Protein AF-A0A0H2V6T9-F1 (afdb_monomer_lite)

pLDDT: mean 73.64, std 14.73, range [34.84, 91.88]

Organism: Escherichia coli O6:H1 (strain CFT073 / ATCC 700928 / UPEC) (NCBI:txid199310)

Radius of gyration: 20.95 Å; chains: 1; bounding box: 49×30×51 Å

Sequence (126 aa):
MPSSFILDLASSYHFIFMSLLLRSVLEPSMHNVYFYLYSQSTYCIFFIRVYYGGHMSNLRKYRESLNISQTTLAKAVGCTQGAIGHWESGRRFPDLKTCRALVACLNKLGAKVSLDDVFPPEHKAA

InterPro domains:
  IPR001387 Cro/C1-type, helix-turn-helix domain [PF01381] (59-107)
  IPR001387 Cro/C1-type, helix-turn-helix domain [PS50943] (59-118)
  IPR001387 Cro/C1-type, helix-turn-helix domain [SM00530] (58-113)
  IPR001387 Cro/C1-type, helix-turn-helix domain [cd00093] (56-118)
  IPR010982 Lambda repressor-like, DNA-binding domain superfamily [G3DSA:1.10.260.40] (56-121)
  IPR010982 Lambda repressor-like, DNA-binding domain superfamily [SSF47413] (58-107)

Secondary structure (DSSP, 8-state):
--HHHHHHHHHHHHHHHHHHHHHHHH-GGGHHHHHHHHHHHHHHHHHHHHHHSS---THHHHHHHTT--HHHHHHHHTS-HHHHHHHHTTSS---HHHHHHHHHHHHHTT----HHHHSPPP----

Foldseek 3Di:
DCVVVLVVVVVVVVVVVVVVVVVCVVDVVCVVVSVVVVVVVVVVNVVCCQQVVADAFCLVVLCVVLVHQLCRLCVQLVHDSVVSVCCNRRVDPDDPVSLVSSCVSSVVSPDDDDSCRRRPDDPPPD

Structure (mmCIF, N/CA/C/O backbone):
data_AF-A0A0H2V6T9-F1
#
_entry.id   AF-A0A0H2V6T9-F1
#
loop_
_atom_site.group_PDB
_atom_site.id
_atom_site.type_symbol
_atom_site.label_atom_id
_atom_site.label_alt_id
_atom_site.label_comp_id
_atom_site.label_asym_id
_atom_site.label_entity_id
_atom_site.label_seq_id
_atom_site.pdbx_PDB_ins_code
_atom_site.Cartn_x
_atom_site.Cartn_y
_atom_site.Cartn_z
_atom_site.occupancy
_atom_site.B_iso_or_equiv
_atom_site.auth_seq_id
_atom_site.auth_comp_id
_atom_site.auth_asym_id
_atom_site.auth_atom_id
_atom_site.pdbx_PDB_model_num
ATOM 1 N N . MET A 1 1 ? -3.932 -11.296 -19.559 1.00 43.09 1 MET A N 1
ATOM 2 C CA . MET A 1 1 ? -2.919 -11.666 -20.569 1.00 43.09 1 MET A CA 1
ATOM 3 C C . MET A 1 1 ? -1.990 -10.485 -20.873 1.00 43.09 1 MET A C 1
ATOM 5 O O . MET A 1 1 ? -2.294 -9.719 -21.774 1.00 43.09 1 MET A O 1
ATOM 9 N N . PRO A 1 2 ? -0.896 -10.295 -20.112 1.00 51.62 2 PRO A N 1
ATOM 10 C CA . PRO A 1 2 ? 0.145 -9.306 -20.421 1.00 51.62 2 PRO A CA 1
ATOM 11 C C . PRO A 1 2 ? 1.501 -9.929 -20.823 1.00 51.62 2 PRO A C 1
ATOM 13 O O . PRO A 1 2 ? 2.443 -9.206 -21.133 1.00 51.62 2 PRO A O 1
ATOM 16 N N . SER A 1 3 ? 1.631 -11.260 -20.809 1.00 51.88 3 SER A N 1
ATOM 17 C CA . SER A 1 3 ? 2.910 -11.957 -21.006 1.00 51.88 3 SER A CA 1
ATOM 18 C C . SER A 1 3 ? 3.444 -11.868 -22.439 1.00 51.88 3 SER A C 1
ATOM 20 O O . SER A 1 3 ? 4.641 -11.661 -22.612 1.00 51.88 3 SER A O 1
ATOM 22 N N . SER A 1 4 ? 2.582 -11.965 -23.456 1.00 49.28 4 SER A N 1
ATOM 23 C CA . SER A 1 4 ? 2.986 -11.864 -24.868 1.00 49.28 4 SER A CA 1
ATOM 24 C C . SER A 1 4 ? 3.497 -10.468 -25.223 1.00 49.28 4 SER A C 1
ATOM 26 O O . SER A 1 4 ? 4.574 -10.341 -25.789 1.00 49.28 4 SER A O 1
ATOM 28 N N . PHE A 1 5 ? 2.805 -9.416 -24.779 1.00 58.66 5 PHE A N 1
ATOM 29 C CA . PHE A 1 5 ? 3.195 -8.028 -25.049 1.00 58.66 5 PHE A CA 1
ATOM 30 C C . PHE A 1 5 ? 4.569 -7.671 -24.461 1.00 58.66 5 PHE A C 1
ATOM 32 O O . PHE A 1 5 ? 5.364 -6.978 -25.090 1.00 58.66 5 PHE A O 1
ATOM 39 N N . ILE A 1 6 ? 4.883 -8.173 -23.263 1.00 54.94 6 ILE A N 1
ATOM 40 C CA . ILE A 1 6 ? 6.188 -7.948 -22.624 1.00 54.94 6 ILE A CA 1
ATOM 41 C C . ILE A 1 6 ? 7.303 -8.720 -23.347 1.00 54.94 6 ILE A C 1
ATOM 43 O O . ILE A 1 6 ? 8.416 -8.205 -23.467 1.00 54.94 6 ILE A O 1
ATOM 47 N N . LEU A 1 7 ? 7.024 -9.932 -23.837 1.00 53.22 7 LEU A N 1
ATOM 48 C CA . LEU A 1 7 ? 7.982 -10.733 -24.608 1.00 53.22 7 LEU A CA 1
ATOM 49 C C . LEU A 1 7 ? 8.239 -10.141 -26.001 1.00 53.22 7 LEU A C 1
ATOM 51 O O . LEU A 1 7 ? 9.394 -10.086 -26.427 1.00 53.22 7 LEU A O 1
ATOM 55 N N . ASP A 1 8 ? 7.208 -9.622 -26.666 1.00 55.53 8 ASP A N 1
ATOM 56 C CA . ASP A 1 8 ? 7.332 -8.923 -27.951 1.00 55.53 8 ASP A CA 1
ATOM 57 C C . ASP A 1 8 ? 8.109 -7.613 -27.802 1.00 55.53 8 ASP A C 1
ATOM 59 O O . ASP A 1 8 ? 8.995 -7.306 -28.607 1.00 55.53 8 ASP A O 1
ATOM 63 N N . LEU A 1 9 ? 7.854 -6.869 -26.723 1.00 58.75 9 LEU A N 1
ATOM 64 C CA . LEU A 1 9 ? 8.599 -5.656 -26.408 1.00 58.75 9 LEU A CA 1
ATOM 65 C C . LEU A 1 9 ? 10.074 -5.985 -26.130 1.00 58.75 9 LEU A C 1
ATOM 67 O O . LEU A 1 9 ? 10.959 -5.354 -26.702 1.00 58.75 9 LEU A O 1
ATOM 71 N N . ALA A 1 10 ? 10.360 -7.014 -25.325 1.00 57.50 10 ALA A N 1
ATOM 72 C CA . ALA A 1 10 ? 11.725 -7.463 -25.042 1.00 57.50 10 ALA A CA 1
ATOM 73 C C . ALA A 1 10 ? 12.473 -7.935 -26.303 1.00 57.50 10 ALA A C 1
ATOM 75 O O . ALA A 1 10 ? 13.655 -7.627 -26.467 1.00 57.50 10 ALA A O 1
ATOM 76 N N . SER A 1 11 ? 11.782 -8.630 -27.209 1.00 62.31 11 SER A N 1
ATOM 77 C CA . SER A 1 11 ? 12.343 -9.096 -28.485 1.00 62.31 11 SER A CA 1
ATOM 78 C C . SER A 1 11 ? 12.646 -7.928 -29.426 1.00 62.31 11 SER A C 1
ATOM 80 O O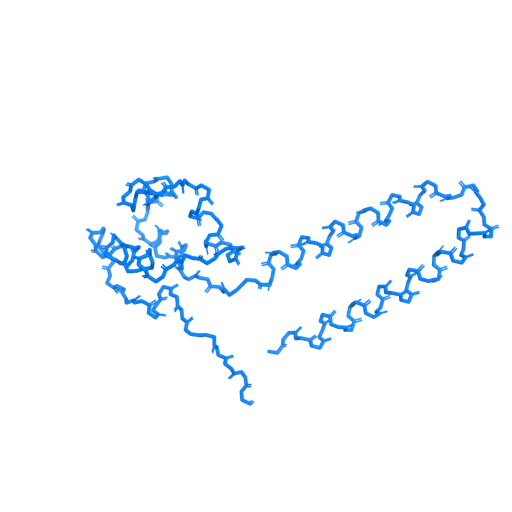 . SER A 1 11 ? 13.722 -7.869 -30.021 1.00 62.31 11 SER A O 1
ATOM 82 N N . SER A 1 12 ? 11.750 -6.940 -29.475 1.00 67.62 12 SER A N 1
ATOM 83 C CA . SER A 1 12 ? 11.948 -5.693 -30.223 1.00 67.62 12 SER A CA 1
ATOM 84 C C . SER A 1 12 ? 13.136 -4.895 -29.677 1.00 67.62 12 SER A C 1
ATOM 86 O O . SER A 1 12 ? 13.976 -4.429 -30.446 1.00 67.62 12 SER A O 1
ATOM 88 N N . TYR A 1 13 ? 13.277 -4.805 -28.350 1.00 67.25 13 TYR A N 1
ATOM 89 C CA . TYR A 1 13 ? 14.433 -4.170 -27.709 1.00 67.25 13 TYR A CA 1
ATOM 90 C C . TYR A 1 13 ? 15.747 -4.896 -28.010 1.00 67.25 13 TYR A C 1
ATOM 92 O O . TYR A 1 13 ? 16.751 -4.230 -28.251 1.00 67.25 13 TYR A O 1
ATOM 100 N N . HIS A 1 14 ? 15.760 -6.232 -28.032 1.00 67.75 14 HIS A N 1
ATOM 101 C CA . HIS A 1 14 ? 16.957 -7.004 -28.376 1.00 67.75 14 HIS A CA 1
ATOM 102 C C . HIS A 1 14 ? 17.394 -6.770 -29.831 1.00 67.75 14 HIS A C 1
ATOM 104 O O . HIS A 1 14 ? 18.581 -6.589 -30.101 1.00 67.75 14 HIS A O 1
ATOM 110 N N . PHE A 1 15 ? 16.437 -6.700 -30.761 1.00 67.69 15 PHE A N 1
ATOM 111 C CA . PHE A 1 15 ? 16.715 -6.430 -32.173 1.00 67.69 15 PHE A CA 1
ATOM 112 C C . PHE A 1 15 ? 17.239 -5.002 -32.391 1.00 67.69 15 PHE A C 1
ATOM 114 O O . PHE A 1 15 ? 18.237 -4.793 -33.083 1.00 67.69 15 PHE A O 1
ATOM 121 N N . ILE A 1 16 ? 16.621 -4.020 -31.725 1.00 66.75 16 ILE A N 1
ATOM 122 C CA . ILE A 1 16 ? 17.090 -2.629 -31.720 1.00 66.75 16 ILE A CA 1
ATOM 123 C C . ILE A 1 16 ? 18.498 -2.554 -31.107 1.00 66.75 16 ILE A C 1
ATOM 125 O O . ILE A 1 16 ? 19.385 -1.954 -31.707 1.00 66.75 16 ILE A O 1
ATOM 129 N N . PHE A 1 17 ? 18.755 -3.229 -29.985 1.00 68.31 17 PHE A N 1
ATOM 130 C CA . PHE A 1 17 ? 20.071 -3.293 -29.341 1.00 68.31 17 PHE A CA 1
ATOM 131 C C . PHE A 1 17 ? 21.160 -3.855 -30.266 1.00 68.31 17 PHE A C 1
ATOM 133 O O . PHE A 1 17 ? 22.197 -3.215 -30.424 1.00 68.31 17 PHE A O 1
ATOM 140 N N . MET A 1 18 ? 20.913 -4.987 -30.933 1.00 65.81 18 MET A N 1
ATOM 141 C CA . MET A 1 18 ? 21.860 -5.569 -31.895 1.00 65.81 18 MET A CA 1
ATOM 142 C C . MET A 1 18 ? 22.149 -4.622 -33.068 1.00 65.81 18 MET A C 1
ATOM 144 O O . MET A 1 18 ? 23.301 -4.481 -33.476 1.00 65.81 18 MET A O 1
ATOM 148 N N . SER A 1 19 ? 21.134 -3.908 -33.566 1.00 65.81 19 SER A N 1
ATOM 149 C CA . SER A 1 19 ? 21.313 -2.938 -34.656 1.00 65.81 19 SER A CA 1
ATOM 150 C C . SER A 1 19 ? 22.122 -1.696 -34.246 1.00 65.81 19 SER A C 1
ATOM 152 O O . SER A 1 19 ? 22.932 -1.199 -35.029 1.00 65.81 19 SER A O 1
ATOM 154 N N . LEU A 1 20 ? 21.948 -1.209 -33.011 1.00 62.56 20 LEU A N 1
ATOM 155 C CA . LEU A 1 20 ? 22.657 -0.035 -32.491 1.00 62.56 20 LEU A CA 1
ATOM 156 C C . LEU A 1 20 ? 24.096 -0.378 -32.083 1.00 62.56 20 LEU A C 1
ATOM 158 O O . LEU A 1 20 ? 24.991 0.428 -32.316 1.00 62.56 20 LEU A O 1
ATOM 162 N N . LEU A 1 21 ? 24.331 -1.582 -31.550 1.00 63.97 21 LEU A N 1
ATOM 163 C CA . LEU A 1 21 ? 25.668 -2.089 -31.222 1.00 63.97 21 LEU A CA 1
ATOM 164 C C . LEU A 1 21 ? 26.520 -2.277 -32.489 1.00 63.97 21 LEU A C 1
ATOM 166 O O . LEU A 1 21 ? 27.685 -1.894 -32.522 1.00 63.97 21 LEU A O 1
ATOM 170 N N . LEU A 1 22 ? 25.923 -2.800 -33.568 1.00 65.31 22 LEU A N 1
ATOM 171 C CA . LEU A 1 22 ? 26.598 -2.917 -34.863 1.00 65.31 22 LEU A CA 1
ATOM 172 C C . LEU A 1 22 ? 26.953 -1.534 -35.441 1.00 65.31 22 LEU A C 1
ATOM 174 O O . LEU A 1 22 ? 28.028 -1.352 -36.006 1.00 65.31 22 LEU A O 1
ATOM 178 N N . ARG A 1 23 ? 26.081 -0.535 -35.246 1.00 62.34 23 ARG A N 1
ATOM 179 C CA . ARG A 1 23 ? 26.334 0.859 -35.646 1.00 62.34 23 ARG A CA 1
ATOM 180 C C . ARG A 1 23 ? 27.392 1.560 -34.795 1.00 62.34 23 ARG A C 1
ATOM 182 O O . ARG A 1 23 ? 28.153 2.349 -35.342 1.00 62.34 23 ARG A O 1
ATOM 189 N N . SER A 1 24 ? 27.474 1.281 -33.495 1.00 59.34 24 SER A N 1
ATOM 190 C CA . SER A 1 24 ? 28.473 1.908 -32.620 1.00 59.34 24 SER A CA 1
ATOM 191 C C . SER A 1 24 ? 29.897 1.407 -32.888 1.00 59.34 24 SER A C 1
ATOM 193 O O . SER A 1 24 ? 30.851 2.153 -32.697 1.00 59.34 24 SER A O 1
ATOM 195 N N . VAL A 1 25 ? 30.042 0.173 -33.387 1.00 65.12 25 VAL A N 1
ATOM 196 C CA . VAL A 1 25 ? 31.322 -0.373 -33.875 1.00 65.12 25 VAL A CA 1
ATOM 197 C C . VAL A 1 25 ? 31.763 0.293 -35.186 1.00 65.12 25 VAL A C 1
ATOM 199 O O . VAL A 1 25 ? 32.960 0.443 -35.419 1.00 65.12 25 VAL A O 1
ATOM 202 N N . LEU A 1 26 ? 30.813 0.718 -36.027 1.00 63.84 26 LEU A N 1
ATOM 203 C CA . LEU A 1 26 ? 31.089 1.377 -37.309 1.00 63.84 26 LEU A CA 1
ATOM 204 C C . LEU A 1 26 ? 31.385 2.883 -37.173 1.00 63.84 26 LEU A C 1
ATOM 206 O O . LEU A 1 26 ? 32.153 3.406 -37.975 1.00 63.84 26 LEU A O 1
ATOM 210 N N . GLU A 1 27 ? 30.837 3.575 -36.163 1.00 64.94 27 GLU A N 1
ATOM 211 C CA . GLU A 1 27 ? 31.063 5.016 -35.943 1.00 64.94 27 GLU A CA 1
ATOM 212 C C . GLU A 1 27 ? 31.503 5.353 -34.500 1.00 64.94 27 GLU A C 1
ATOM 214 O O . GLU A 1 27 ? 30.670 5.608 -33.621 1.00 64.94 27 GLU A O 1
ATOM 219 N N . PRO A 1 28 ? 32.826 5.431 -34.242 1.00 62.31 28 PRO A N 1
ATOM 220 C CA . PRO A 1 28 ? 33.384 5.647 -32.902 1.00 62.31 28 PRO A CA 1
ATOM 221 C C . PRO A 1 28 ? 33.011 6.991 -32.256 1.00 62.31 28 PRO A C 1
ATOM 223 O O . PRO A 1 28 ? 33.034 7.115 -31.031 1.00 62.31 28 PRO A O 1
ATOM 226 N N . SER A 1 29 ? 32.660 8.003 -33.056 1.00 69.50 29 SER A N 1
ATOM 227 C CA . SER A 1 29 ? 32.303 9.353 -32.593 1.00 69.50 29 SER A CA 1
ATOM 228 C C . SER A 1 29 ? 30.973 9.412 -31.831 1.00 69.50 29 SER A C 1
ATOM 230 O O . SER A 1 29 ? 30.744 10.360 -31.081 1.00 69.50 29 SER A O 1
ATOM 23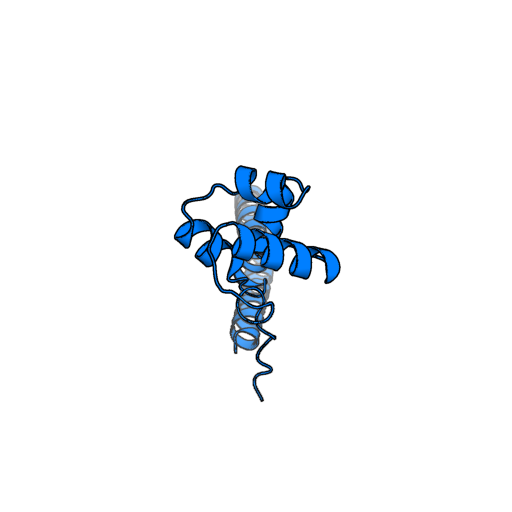2 N N . MET A 1 30 ? 30.112 8.398 -31.970 1.00 63.34 30 MET A N 1
ATOM 233 C CA . MET A 1 30 ? 28.755 8.380 -31.406 1.00 63.34 30 MET A CA 1
ATOM 234 C C . MET A 1 30 ? 28.605 7.471 -30.172 1.00 63.34 30 MET A C 1
ATOM 236 O O . MET A 1 30 ? 27.504 7.337 -29.631 1.00 63.34 30 MET A O 1
ATOM 240 N N . HIS A 1 31 ? 29.695 6.872 -29.674 1.00 65.62 31 HIS A N 1
ATOM 241 C CA . HIS A 1 31 ? 29.665 5.900 -28.569 1.00 65.62 31 HIS A CA 1
ATOM 242 C C . HIS A 1 31 ? 28.986 6.416 -27.289 1.00 65.62 31 HIS A C 1
ATOM 244 O O . HIS A 1 31 ? 28.190 5.702 -26.678 1.00 65.62 31 HIS A O 1
ATOM 250 N N . ASN A 1 32 ? 29.246 7.668 -26.903 1.00 65.62 32 ASN A N 1
ATOM 251 C CA . ASN A 1 32 ? 28.672 8.259 -25.687 1.00 65.62 32 ASN A CA 1
ATOM 252 C C . ASN A 1 32 ? 27.144 8.408 -25.767 1.00 65.62 32 ASN A C 1
ATOM 254 O O . ASN A 1 32 ? 26.450 8.231 -24.766 1.00 65.62 32 ASN A O 1
ATOM 258 N N . VAL A 1 33 ? 26.611 8.682 -26.962 1.00 69.25 33 VAL A N 1
ATOM 259 C CA . VAL A 1 33 ? 25.166 8.827 -27.191 1.00 69.25 33 VAL A CA 1
ATOM 260 C C . VAL A 1 33 ? 24.474 7.469 -27.067 1.00 69.25 33 VAL A C 1
ATOM 262 O O . VAL A 1 33 ? 23.459 7.352 -26.381 1.00 69.25 33 VAL A O 1
ATOM 265 N N . TYR A 1 34 ? 25.057 6.418 -27.652 1.00 66.50 34 TYR A N 1
ATOM 266 C CA . TYR A 1 34 ? 24.525 5.057 -27.546 1.00 66.50 34 TYR A CA 1
ATOM 267 C C . TYR A 1 34 ? 24.582 4.510 -26.117 1.00 66.50 34 TYR A C 1
ATOM 269 O O . TYR A 1 34 ? 23.608 3.911 -25.657 1.00 66.50 34 TYR A O 1
ATOM 277 N N . PHE A 1 35 ? 25.668 4.770 -25.383 1.00 68.06 35 PHE A N 1
ATOM 278 C CA . PHE A 1 35 ? 25.784 4.377 -23.977 1.00 68.06 35 PHE A CA 1
ATOM 279 C C . PHE A 1 35 ? 24.726 5.061 -23.098 1.00 68.06 35 PHE A C 1
ATOM 281 O O . PHE A 1 35 ? 24.091 4.413 -22.263 1.00 68.06 35 PHE A O 1
ATOM 288 N N . TYR A 1 36 ? 24.471 6.353 -23.324 1.00 67.06 36 TYR A N 1
ATOM 289 C CA . TYR A 1 36 ? 23.442 7.094 -22.595 1.00 67.06 36 TYR A CA 1
ATOM 290 C C . TYR A 1 36 ? 22.029 6.567 -22.889 1.00 67.06 36 TYR A C 1
ATOM 292 O O . TYR A 1 36 ? 21.274 6.286 -21.960 1.00 67.06 36 TYR A O 1
ATOM 300 N N . LEU A 1 37 ? 21.677 6.357 -24.161 1.00 68.56 37 LEU A N 1
ATOM 301 C CA . LEU A 1 37 ? 20.367 5.813 -24.552 1.00 68.56 37 LEU A CA 1
ATOM 302 C C . LEU A 1 37 ? 20.143 4.386 -24.020 1.00 68.56 37 LEU A C 1
ATOM 304 O O . LEU A 1 37 ? 19.034 4.036 -23.604 1.00 68.56 37 LEU A O 1
ATOM 308 N N . TYR A 1 38 ? 21.196 3.569 -23.967 1.00 67.94 38 TYR A N 1
ATOM 309 C CA . TYR A 1 38 ? 21.145 2.239 -23.360 1.00 67.94 38 TYR A CA 1
ATOM 310 C C . TYR A 1 38 ? 20.919 2.303 -21.841 1.00 67.94 38 TYR A C 1
ATOM 312 O O . TYR A 1 38 ? 20.058 1.603 -21.303 1.00 67.94 38 TYR A O 1
ATOM 320 N N . SER A 1 39 ? 21.628 3.196 -21.147 1.00 70.25 39 SER A N 1
ATOM 321 C CA . SER A 1 39 ? 21.423 3.443 -19.715 1.00 70.25 39 SER A CA 1
ATOM 322 C C . SER A 1 39 ? 19.981 3.882 -19.416 1.00 70.25 39 SER A C 1
ATOM 324 O O . SER A 1 39 ? 19.326 3.318 -18.542 1.00 70.25 39 SER A O 1
ATOM 326 N N . GLN A 1 40 ? 19.422 4.802 -20.210 1.00 68.44 40 GLN A N 1
ATOM 327 C CA . GLN A 1 40 ? 18.042 5.268 -20.029 1.00 68.44 40 GLN A CA 1
ATOM 328 C C . GLN A 1 40 ? 16.995 4.177 -20.322 1.00 68.44 40 GLN A C 1
ATOM 330 O O . GLN A 1 40 ? 16.032 4.016 -19.572 1.00 68.44 40 GLN A O 1
ATOM 335 N N . SER A 1 41 ? 17.176 3.391 -21.387 1.00 66.81 41 SER A N 1
ATOM 336 C CA . SER A 1 41 ? 16.220 2.336 -21.767 1.00 66.81 41 SER A CA 1
ATOM 337 C C . SER A 1 41 ? 16.207 1.157 -20.789 1.00 66.81 41 SER A C 1
ATOM 339 O O . SER A 1 41 ? 15.133 0.685 -20.412 1.00 66.81 41 SER A O 1
ATOM 341 N N . THR A 1 42 ? 17.372 0.723 -20.304 1.00 67.62 42 THR A N 1
ATOM 342 C CA . THR A 1 42 ? 17.468 -0.320 -19.267 1.00 67.62 42 THR A CA 1
ATOM 343 C C . THR A 1 42 ? 16.859 0.133 -17.941 1.00 67.62 42 THR A C 1
ATOM 345 O O . THR A 1 42 ? 16.136 -0.641 -17.308 1.00 67.62 42 THR A O 1
ATOM 348 N N . TYR A 1 43 ? 17.048 1.401 -17.562 1.00 63.22 43 TYR A N 1
ATOM 349 C CA . TYR A 1 43 ? 16.385 2.000 -16.402 1.00 63.22 43 TYR A CA 1
ATOM 350 C C . TYR A 1 43 ? 14.858 2.004 -16.559 1.00 63.22 43 TYR A C 1
ATOM 352 O O . TYR A 1 43 ? 14.134 1.670 -15.621 1.00 63.22 43 TYR A O 1
ATOM 360 N N . CYS A 1 44 ? 14.362 2.298 -17.764 1.00 59.53 44 CYS A N 1
ATOM 361 C CA . CYS A 1 44 ? 12.935 2.299 -18.078 1.00 59.53 44 CYS A CA 1
ATOM 362 C C . CYS A 1 44 ? 12.324 0.888 -18.009 1.00 59.53 44 CYS A C 1
ATOM 364 O O . CYS A 1 44 ? 11.287 0.702 -17.378 1.00 59.53 44 CYS A O 1
ATOM 366 N N . ILE A 1 45 ? 12.991 -0.134 -18.560 1.00 61.69 45 ILE A N 1
ATOM 367 C CA . ILE A 1 45 ? 12.538 -1.538 -18.486 1.00 61.69 45 ILE A CA 1
ATOM 368 C C . ILE A 1 45 ? 12.551 -2.049 -17.038 1.00 61.69 45 ILE A C 1
ATOM 370 O O . ILE A 1 45 ? 11.613 -2.732 -16.620 1.00 61.69 45 ILE A O 1
ATOM 374 N N . PHE A 1 46 ? 13.580 -1.703 -16.256 1.00 61.22 46 PHE A N 1
ATOM 375 C CA . PHE A 1 46 ? 13.641 -2.016 -14.827 1.00 61.22 46 PHE A CA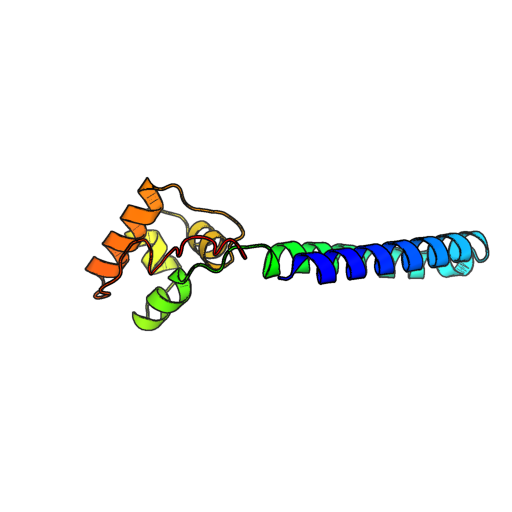 1
ATOM 376 C C . PHE A 1 46 ? 12.480 -1.361 -14.069 1.00 61.22 46 PHE A C 1
ATOM 378 O O . PHE A 1 46 ? 11.786 -2.032 -13.307 1.00 61.22 46 PHE A O 1
ATOM 385 N N . PHE A 1 47 ? 12.194 -0.085 -14.341 1.00 57.97 47 PHE A N 1
ATOM 386 C CA . PHE A 1 47 ? 11.048 0.611 -13.759 1.00 57.97 47 PHE A CA 1
ATOM 387 C C . PHE A 1 47 ? 9.710 0.000 -14.182 1.00 57.97 47 PHE A C 1
ATOM 389 O O . PHE A 1 47 ? 8.866 -0.215 -13.322 1.00 57.97 47 PHE A O 1
ATOM 396 N N . ILE A 1 48 ? 9.517 -0.338 -15.459 1.00 55.22 48 ILE A N 1
ATOM 397 C CA . ILE A 1 48 ? 8.275 -0.937 -15.973 1.00 55.22 48 ILE A CA 1
ATOM 398 C C . ILE A 1 48 ? 8.028 -2.313 -15.344 1.00 55.22 48 ILE A C 1
ATOM 400 O O . ILE A 1 48 ? 6.922 -2.568 -14.875 1.00 55.22 48 ILE A O 1
ATOM 404 N N . ARG A 1 49 ? 9.046 -3.181 -15.250 1.00 54.97 49 ARG A N 1
ATOM 405 C CA . ARG A 1 49 ? 8.931 -4.479 -14.554 1.00 54.97 49 ARG A CA 1
ATOM 406 C C . ARG A 1 49 ? 8.576 -4.318 -13.078 1.00 54.97 49 ARG A C 1
ATOM 408 O O . ARG A 1 49 ? 7.789 -5.096 -12.553 1.00 54.97 49 ARG A O 1
ATOM 415 N N . VAL A 1 50 ? 9.133 -3.307 -12.419 1.00 53.34 50 VAL A N 1
ATOM 416 C CA . VAL A 1 50 ? 8.877 -3.019 -11.003 1.00 53.34 50 VAL A CA 1
ATOM 417 C C . VAL A 1 50 ? 7.506 -2.362 -10.778 1.00 53.34 50 VAL A C 1
ATOM 419 O O . VAL A 1 50 ? 6.907 -2.581 -9.731 1.00 53.34 50 VAL A O 1
ATOM 422 N N . TYR A 1 51 ? 6.999 -1.574 -11.732 1.00 52.22 51 TYR A N 1
ATOM 423 C CA . TYR A 1 51 ? 5.710 -0.8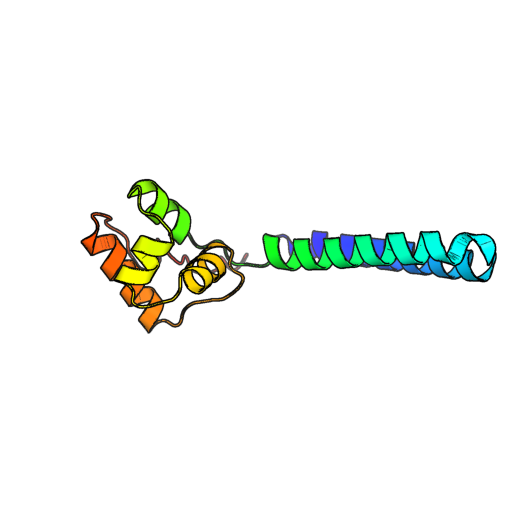77 -11.625 1.00 52.22 51 TYR A CA 1
ATOM 424 C C . TYR A 1 51 ? 4.511 -1.710 -12.092 1.00 52.22 51 TYR A C 1
ATOM 426 O O . TYR A 1 51 ? 3.437 -1.585 -11.512 1.00 52.22 51 TYR A O 1
ATOM 434 N N . TYR A 1 52 ? 4.674 -2.549 -13.118 1.00 49.28 52 TYR A N 1
ATOM 435 C CA . TYR A 1 52 ? 3.585 -3.342 -13.706 1.00 49.28 52 TYR A CA 1
ATOM 436 C C . TYR A 1 52 ? 3.656 -4.842 -13.381 1.00 49.28 52 TYR A C 1
ATOM 438 O O . TYR A 1 52 ? 2.735 -5.577 -13.723 1.00 49.28 52 TYR A O 1
ATOM 446 N N . GLY A 1 53 ? 4.730 -5.319 -12.741 1.00 47.59 53 GLY A N 1
ATOM 447 C CA . GLY A 1 53 ? 4.930 -6.740 -12.422 1.00 47.59 53 GLY A CA 1
ATOM 448 C C . GLY A 1 53 ? 4.378 -7.200 -11.069 1.00 47.59 53 GLY A C 1
ATOM 449 O O . GLY A 1 53 ? 4.535 -8.368 -10.729 1.00 47.59 53 GLY A O 1
ATOM 450 N N . GLY A 1 54 ? 3.776 -6.306 -10.282 1.00 48.97 54 GLY A N 1
ATOM 451 C CA . GLY A 1 54 ? 3.234 -6.619 -8.962 1.00 48.97 54 GLY A CA 1
ATOM 452 C C . GLY A 1 54 ? 1.726 -6.836 -9.005 1.00 48.97 54 GLY A C 1
ATOM 453 O O . GLY A 1 54 ? 0.987 -5.995 -9.516 1.00 48.97 54 GLY A O 1
ATOM 454 N N . HIS A 1 55 ? 1.270 -7.946 -8.430 1.00 56.12 55 HIS A N 1
ATOM 455 C CA . HIS A 1 55 ? -0.136 -8.189 -8.118 1.00 56.12 55 HIS A CA 1
ATOM 456 C C . HIS A 1 55 ? -0.745 -6.961 -7.420 1.00 56.12 55 HIS A C 1
ATOM 458 O O . HIS A 1 55 ? -0.205 -6.473 -6.423 1.00 56.12 55 HIS A O 1
ATOM 464 N N . MET A 1 56 ? -1.831 -6.416 -7.970 1.00 59.22 56 MET A N 1
ATOM 465 C CA . MET A 1 56 ? -2.428 -5.171 -7.479 1.00 59.22 56 MET A CA 1
ATOM 466 C C . MET A 1 56 ? -3.087 -5.414 -6.116 1.00 59.22 56 MET A C 1
ATOM 468 O O . MET A 1 56 ? -4.172 -5.990 -6.044 1.00 59.22 56 MET A O 1
ATOM 472 N N . SER A 1 57 ? -2.453 -4.965 -5.028 1.00 71.25 57 SER A N 1
ATOM 473 C CA . SER A 1 57 ? -3.092 -4.983 -3.710 1.00 71.25 57 SER A CA 1
ATOM 474 C C . SER A 1 57 ? -4.126 -3.856 -3.613 1.00 71.25 57 SER A C 1
ATOM 476 O O . SER A 1 57 ? -3.876 -2.707 -3.985 1.00 71.25 57 SER A O 1
ATOM 478 N N . ASN A 1 58 ? -5.310 -4.154 -3.075 1.00 83.00 58 ASN A N 1
ATOM 479 C CA . ASN A 1 58 ? -6.340 -3.137 -2.829 1.00 83.00 58 ASN A CA 1
ATOM 480 C C . ASN A 1 58 ? -6.078 -2.350 -1.533 1.00 83.00 58 ASN A C 1
ATOM 482 O O . ASN A 1 58 ? -6.875 -1.495 -1.147 1.00 83.00 58 ASN A O 1
ATOM 486 N N . LEU A 1 59 ? -4.943 -2.598 -0.870 1.00 85.88 59 LEU A N 1
ATOM 487 C CA . LEU A 1 59 ? -4.570 -1.987 0.402 1.00 85.88 59 LEU A CA 1
ATOM 488 C C . LEU A 1 59 ? -4.624 -0.457 0.350 1.00 85.88 59 LEU A C 1
ATOM 490 O O . LEU A 1 59 ? -5.205 0.175 1.232 1.00 85.88 59 LEU A O 1
ATOM 494 N N . ARG A 1 60 ? -4.085 0.131 -0.724 1.00 86.12 60 ARG A N 1
ATOM 495 C CA . ARG A 1 60 ? -4.098 1.581 -0.934 1.00 86.12 60 ARG A CA 1
ATOM 496 C C . ARG A 1 60 ? -5.520 2.141 -1.015 1.00 86.12 60 ARG A C 1
ATOM 498 O O . ARG A 1 60 ? -5.790 3.169 -0.404 1.00 86.12 60 ARG A O 1
ATOM 505 N N . LYS A 1 61 ? -6.427 1.453 -1.718 1.00 86.19 61 LYS A N 1
ATOM 506 C CA . LYS A 1 61 ? -7.825 1.886 -1.882 1.00 86.19 61 LYS A CA 1
ATOM 507 C C . LYS A 1 61 ? -8.536 1.962 -0.536 1.00 86.19 61 LYS A C 1
ATOM 509 O O . LYS A 1 61 ? -9.168 2.967 -0.230 1.00 86.19 61 LYS A O 1
ATOM 514 N N . TYR A 1 62 ? -8.380 0.935 0.298 1.00 88.88 62 TYR A N 1
ATOM 515 C CA . TYR A 1 62 ? -8.984 0.930 1.630 1.00 88.88 62 TYR A CA 1
ATOM 516 C C . TYR A 1 62 ? -8.359 1.975 2.546 1.00 88.88 62 TYR A C 1
ATOM 518 O O . TYR A 1 62 ? -9.074 2.681 3.253 1.00 88.88 62 TYR A O 1
ATOM 526 N N . ARG A 1 63 ? -7.037 2.145 2.478 1.00 90.50 63 ARG A N 1
ATOM 527 C CA . ARG A 1 63 ? -6.332 3.192 3.217 1.00 90.50 63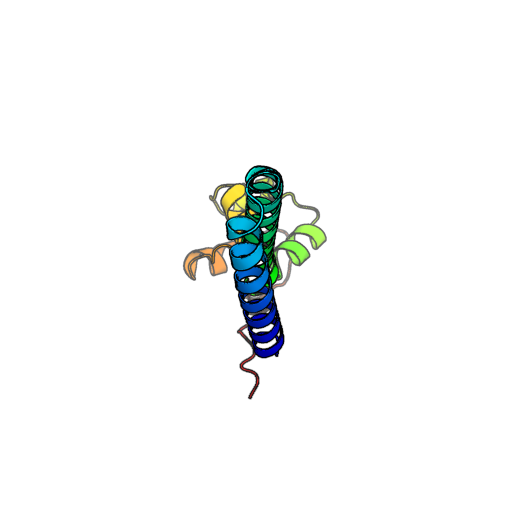 ARG A CA 1
ATOM 528 C C . ARG A 1 63 ? -6.863 4.591 2.868 1.00 90.50 63 ARG A C 1
ATOM 530 O O . ARG A 1 63 ? -7.125 5.390 3.762 1.00 90.50 63 ARG A O 1
ATOM 537 N N . GLU A 1 64 ? -7.036 4.876 1.582 1.00 88.38 64 GLU A N 1
ATOM 538 C CA . GLU A 1 64 ? -7.573 6.152 1.097 1.00 88.38 64 GLU A CA 1
ATOM 539 C C . GLU A 1 64 ? -9.054 6.322 1.460 1.00 88.38 64 GLU A C 1
ATOM 541 O O . GLU A 1 64 ? -9.433 7.399 1.902 1.00 88.38 64 GLU A O 1
ATOM 546 N N . SER A 1 65 ? -9.864 5.257 1.410 1.00 87.62 65 SER A N 1
ATOM 547 C CA . SER A 1 65 ? -11.271 5.308 1.847 1.00 87.62 65 SER A CA 1
ATOM 548 C C . SER A 1 65 ? -11.441 5.656 3.331 1.00 87.62 65 SER A C 1
ATOM 550 O O . SER A 1 65 ? -12.448 6.237 3.724 1.00 87.62 65 SER A O 1
ATOM 552 N N . LEU A 1 66 ? -10.435 5.333 4.150 1.00 87.38 66 LEU A N 1
ATOM 553 C CA . LEU A 1 66 ? -10.391 5.641 5.578 1.00 87.38 66 LEU A CA 1
ATOM 554 C C . LEU A 1 66 ? -9.706 6.987 5.879 1.00 87.38 66 LEU A C 1
ATOM 556 O O . LEU A 1 66 ? -9.573 7.345 7.046 1.00 87.38 66 LEU A O 1
ATOM 560 N N . ASN A 1 67 ? -9.238 7.725 4.862 1.00 90.62 67 ASN A N 1
ATOM 561 C CA . ASN A 1 67 ? -8.476 8.973 5.006 1.00 90.62 67 ASN A CA 1
ATOM 562 C C . ASN A 1 67 ? -7.243 8.863 5.930 1.00 90.62 67 ASN A C 1
ATOM 564 O O . ASN A 1 67 ? -6.861 9.824 6.600 1.00 90.62 67 ASN A O 1
ATOM 568 N N . ILE A 1 68 ? -6.581 7.701 5.961 1.00 90.31 68 ILE A N 1
ATOM 569 C CA . ILE A 1 68 ? -5.378 7.486 6.783 1.00 90.31 68 ILE A CA 1
ATOM 570 C C . ILE A 1 68 ? -4.096 7.535 5.937 1.00 90.31 68 ILE A C 1
ATOM 572 O O . ILE A 1 68 ? -4.053 7.112 4.780 1.00 90.31 68 ILE A O 1
ATOM 576 N N . SER A 1 69 ? -3.002 8.020 6.526 1.00 91.88 69 SER A N 1
ATOM 577 C CA . SER A 1 69 ? -1.686 8.024 5.869 1.00 91.88 69 SER A CA 1
ATOM 578 C C . SER A 1 69 ? -1.012 6.644 5.917 1.00 91.88 69 SER A C 1
ATOM 580 O O . SER A 1 69 ? -1.312 5.826 6.792 1.00 91.88 69 SER A O 1
ATOM 582 N N . GLN A 1 70 ? -0.047 6.391 5.022 1.00 90.06 70 GLN A N 1
ATOM 583 C CA . GLN A 1 70 ? 0.781 5.174 5.077 1.00 90.06 70 GLN A CA 1
ATOM 584 C C . GLN A 1 70 ? 1.495 5.036 6.429 1.00 90.06 70 GLN A C 1
ATOM 586 O O . GLN A 1 70 ? 1.581 3.940 6.974 1.00 90.06 70 GLN A O 1
ATOM 591 N N . THR A 1 71 ? 1.958 6.148 7.005 1.00 91.56 71 THR A N 1
ATOM 592 C CA . THR A 1 71 ? 2.619 6.184 8.316 1.00 91.56 71 THR A CA 1
ATOM 593 C C . THR A 1 71 ? 1.670 5.784 9.442 1.00 91.56 71 THR A C 1
ATOM 595 O O . THR A 1 71 ? 2.068 5.062 10.353 1.00 91.56 71 THR A O 1
ATOM 598 N N . THR A 1 72 ? 0.411 6.226 9.387 1.00 89.25 72 THR A N 1
ATOM 599 C CA . THR A 1 72 ? -0.612 5.873 10.382 1.00 89.25 72 THR A CA 1
ATOM 600 C C . THR A 1 72 ? -0.907 4.376 10.346 1.00 89.25 72 THR A C 1
ATOM 602 O O . THR A 1 72 ? -0.897 3.723 11.388 1.00 89.25 72 THR A O 1
ATOM 605 N N . LEU A 1 73 ? -1.095 3.819 9.147 1.00 89.62 73 LEU A N 1
ATOM 606 C CA . LEU A 1 73 ? -1.312 2.385 8.967 1.00 89.62 73 LEU A CA 1
ATOM 607 C C . LEU A 1 73 ? -0.090 1.571 9.419 1.00 89.62 73 LEU A C 1
ATOM 609 O O . LEU A 1 73 ? -0.237 0.586 10.137 1.00 89.62 73 LEU A O 1
ATOM 613 N N . ALA A 1 74 ? 1.116 2.022 9.067 1.00 91.44 74 ALA A N 1
ATOM 614 C CA . ALA A 1 74 ? 2.363 1.381 9.470 1.00 91.44 74 ALA A CA 1
ATOM 615 C C . ALA A 1 74 ? 2.507 1.313 10.998 1.00 91.44 74 ALA A C 1
ATOM 617 O O . ALA A 1 74 ? 2.798 0.250 11.546 1.00 91.44 74 ALA A O 1
ATOM 618 N N . LYS A 1 75 ? 2.215 2.419 11.697 1.00 90.69 75 LYS A N 1
ATOM 619 C CA . LYS A 1 75 ? 2.205 2.472 13.167 1.00 90.69 75 LYS A CA 1
ATOM 620 C C . LYS A 1 75 ? 1.176 1.520 13.775 1.00 90.69 75 LYS A C 1
ATOM 622 O O . LYS A 1 75 ? 1.489 0.854 14.753 1.00 90.69 75 LYS A O 1
ATOM 627 N N . ALA A 1 76 ? -0.022 1.436 13.197 1.00 88.31 76 ALA A N 1
ATOM 628 C CA . ALA A 1 76 ? -1.082 0.559 13.696 1.00 88.31 76 ALA A CA 1
ATOM 629 C C . ALA A 1 76 ? -0.738 -0.934 13.556 1.00 88.31 76 ALA A C 1
ATOM 631 O O . ALA A 1 76 ? -1.107 -1.733 14.412 1.00 88.31 76 ALA A O 1
ATOM 632 N N . VAL A 1 77 ? -0.029 -1.300 12.486 1.00 88.81 77 VAL A N 1
ATOM 633 C CA . VAL A 1 77 ? 0.379 -2.684 12.189 1.00 88.81 77 VAL A CA 1
ATOM 634 C C . VAL A 1 77 ? 1.703 -3.051 12.874 1.00 88.81 77 VAL A C 1
ATOM 636 O O . VAL A 1 77 ? 1.989 -4.229 13.069 1.00 88.81 77 VAL A O 1
ATOM 639 N N . GLY A 1 78 ? 2.507 -2.057 13.263 1.00 89.75 78 GLY A N 1
ATOM 640 C CA . GLY A 1 78 ? 3.835 -2.258 13.846 1.00 89.75 78 GLY A CA 1
ATOM 641 C C . GLY A 1 78 ? 4.932 -2.476 12.800 1.00 89.75 78 GLY A C 1
ATOM 642 O O . GLY A 1 78 ? 5.886 -3.208 13.050 1.00 89.75 78 GLY A O 1
ATOM 643 N N . CYS A 1 79 ? 4.806 -1.871 11.617 1.00 89.00 79 CYS A N 1
ATOM 644 C CA . CYS A 1 79 ? 5.801 -1.941 10.545 1.00 89.00 79 CYS A CA 1
ATOM 645 C C . CYS A 1 79 ? 6.312 -0.548 10.144 1.00 89.00 79 CYS A C 1
ATOM 647 O O . CYS A 1 79 ? 5.862 0.479 10.651 1.00 89.00 79 CYS A O 1
ATOM 649 N N . THR A 1 80 ? 7.274 -0.492 9.221 1.00 91.44 80 THR A N 1
ATOM 650 C CA . THR A 1 80 ? 7.783 0.779 8.681 1.00 91.44 80 THR A CA 1
ATOM 651 C C . THR A 1 80 ? 6.873 1.316 7.571 1.00 91.44 80 THR A C 1
ATOM 653 O O . THR A 1 80 ? 6.197 0.552 6.880 1.00 91.44 80 THR A O 1
ATOM 656 N N . GLN A 1 81 ? 6.869 2.636 7.353 1.00 90.44 81 GLN A N 1
ATOM 657 C CA . GLN A 1 81 ? 6.105 3.260 6.259 1.00 90.44 81 GLN A CA 1
ATOM 658 C C . GLN A 1 81 ? 6.570 2.762 4.877 1.00 90.44 81 GLN A C 1
ATOM 660 O O . GLN A 1 81 ? 5.742 2.504 4.006 1.00 90.44 81 GLN A O 1
ATOM 665 N N . GLY A 1 82 ? 7.875 2.528 4.702 1.00 86.12 82 GLY A N 1
ATOM 666 C CA . GLY A 1 82 ? 8.418 1.932 3.479 1.00 86.12 82 GLY A CA 1
ATOM 667 C C . GLY A 1 82 ? 7.900 0.514 3.207 1.00 86.12 82 GLY A C 1
ATOM 668 O O . GLY A 1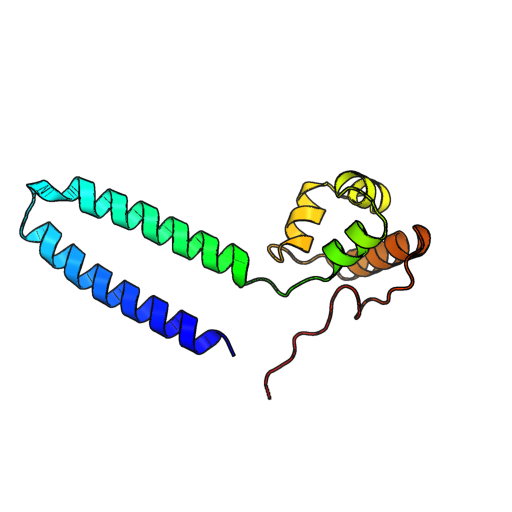 82 ? 7.705 0.155 2.049 1.00 86.12 82 GLY A O 1
ATOM 669 N N . ALA A 1 83 ? 7.612 -0.282 4.247 1.00 86.62 83 ALA A N 1
ATOM 670 C CA . ALA A 1 83 ? 7.015 -1.608 4.076 1.00 86.62 83 ALA A CA 1
ATOM 671 C C . ALA A 1 83 ? 5.604 -1.517 3.475 1.00 86.62 83 ALA A C 1
ATOM 673 O O . ALA A 1 83 ? 5.331 -2.191 2.484 1.00 86.62 83 ALA A O 1
ATOM 674 N N . ILE A 1 84 ? 4.760 -0.613 3.991 1.00 88.44 84 ILE A N 1
ATOM 675 C CA . ILE A 1 84 ? 3.432 -0.331 3.421 1.00 88.44 84 ILE A CA 1
ATOM 676 C C . ILE A 1 84 ? 3.559 0.103 1.957 1.00 88.44 84 ILE A C 1
ATOM 678 O O . ILE A 1 84 ? 2.868 -0.441 1.103 1.00 88.44 84 ILE A O 1
ATOM 682 N N . GLY A 1 85 ? 4.481 1.020 1.644 1.00 86.06 85 GLY A N 1
ATOM 683 C CA . GLY A 1 85 ? 4.711 1.470 0.268 1.00 86.06 85 GLY A CA 1
ATOM 684 C C . GLY A 1 85 ? 5.131 0.338 -0.680 1.00 86.06 85 GLY A C 1
ATOM 685 O O . GLY A 1 85 ? 4.661 0.271 -1.816 1.00 86.06 85 GLY A O 1
ATOM 686 N N . HIS A 1 86 ? 5.968 -0.596 -0.220 1.00 84.81 86 HIS A N 1
ATOM 687 C CA . HIS A 1 86 ? 6.339 -1.777 -1.003 1.00 84.81 86 HIS A CA 1
ATOM 688 C C . HIS A 1 86 ? 5.169 -2.745 -1.225 1.00 84.81 86 HIS A C 1
ATOM 690 O O . HIS A 1 86 ? 5.084 -3.329 -2.302 1.00 84.81 86 HIS A O 1
ATOM 696 N N . TRP A 1 87 ? 4.275 -2.903 -0.246 1.00 86.94 87 TRP A N 1
ATOM 697 C CA . TRP A 1 87 ? 3.090 -3.763 -0.367 1.00 86.94 87 TRP A CA 1
ATOM 698 C C . TRP A 1 87 ? 2.003 -3.135 -1.248 1.00 86.94 87 TRP A C 1
ATOM 700 O O . TRP A 1 87 ? 1.393 -3.820 -2.067 1.00 86.94 87 TRP A O 1
ATOM 710 N N . GLU A 1 88 ? 1.791 -1.823 -1.134 1.00 85.00 88 GLU A N 1
ATOM 711 C CA . GLU A 1 88 ? 0.856 -1.069 -1.983 1.00 85.00 88 GLU A CA 1
ATOM 712 C C . GLU A 1 88 ? 1.303 -1.034 -3.450 1.00 85.00 88 GLU A C 1
ATOM 714 O O . GLU A 1 88 ? 0.468 -1.051 -4.346 1.00 85.00 88 GLU A O 1
ATOM 719 N N . SER A 1 89 ? 2.615 -1.000 -3.702 1.00 76.81 89 SER A N 1
ATOM 720 C CA . SER A 1 89 ? 3.177 -1.035 -5.060 1.00 76.81 89 SER A CA 1
ATOM 721 C C . SER A 1 89 ? 3.371 -2.447 -5.619 1.00 76.81 89 SER A C 1
ATOM 723 O O . SER A 1 89 ? 3.830 -2.584 -6.748 1.00 76.81 89 SER A O 1
ATOM 725 N N . GLY A 1 90 ? 3.086 -3.497 -4.840 1.00 75.75 90 GLY A N 1
ATOM 726 C CA . GLY A 1 90 ? 3.309 -4.887 -5.252 1.00 75.75 90 GLY A CA 1
ATOM 727 C C . GLY A 1 90 ? 4.787 -5.277 -5.406 1.00 75.75 90 GLY A C 1
ATOM 728 O O . GLY A 1 90 ? 5.086 -6.343 -5.934 1.00 75.75 90 GLY A O 1
ATOM 729 N N . ARG A 1 91 ? 5.730 -4.445 -4.933 1.00 71.75 91 ARG A N 1
ATOM 730 C CA . ARG A 1 91 ? 7.179 -4.737 -4.961 1.00 71.75 91 ARG A CA 1
ATOM 731 C C . ARG A 1 91 ? 7.577 -5.844 -3.995 1.00 71.75 91 ARG A C 1
ATOM 733 O O . ARG A 1 91 ? 8.573 -6.530 -4.212 1.00 71.75 91 ARG A O 1
ATOM 740 N N . ARG A 1 92 ? 6.859 -5.959 -2.879 1.00 77.12 92 ARG A N 1
ATOM 741 C CA . ARG A 1 92 ? 7.034 -7.017 -1.880 1.00 77.12 92 ARG A CA 1
ATOM 742 C C . ARG A 1 92 ? 5.673 -7.487 -1.411 1.00 77.12 92 ARG A C 1
ATOM 744 O O . ARG A 1 92 ? 4.729 -6.704 -1.392 1.00 77.12 92 ARG A O 1
ATOM 751 N N . PHE A 1 93 ? 5.614 -8.731 -0.955 1.00 79.44 93 PHE A N 1
ATOM 752 C CA . PHE A 1 93 ? 4.412 -9.299 -0.367 1.00 79.44 93 PHE A CA 1
ATOM 753 C C . PHE A 1 93 ? 4.573 -9.432 1.149 1.00 79.44 93 PHE A C 1
ATOM 755 O O . PHE A 1 93 ? 5.633 -9.863 1.611 1.00 79.44 93 PHE A O 1
ATOM 762 N N . PRO A 1 94 ? 3.570 -9.011 1.935 1.00 83.44 94 PRO A N 1
ATOM 763 C CA . PRO A 1 94 ? 3.538 -9.302 3.355 1.00 83.44 94 PRO A CA 1
ATOM 764 C C . PRO A 1 94 ? 3.296 -10.798 3.590 1.00 83.44 94 PRO A C 1
ATOM 766 O O . PRO A 1 94 ? 2.559 -11.444 2.850 1.00 83.44 94 PRO A O 1
ATOM 769 N N . ASP A 1 95 ? 3.880 -11.332 4.662 1.00 87.25 95 ASP A N 1
ATOM 770 C CA . ASP A 1 95 ? 3.560 -12.677 5.146 1.00 87.25 95 ASP A CA 1
ATOM 771 C C . ASP A 1 95 ? 2.088 -12.789 5.556 1.00 87.25 95 ASP A C 1
ATOM 773 O O . ASP A 1 95 ? 1.464 -11.808 5.969 1.00 87.25 95 ASP A O 1
ATOM 777 N N . LEU A 1 96 ? 1.547 -14.012 5.568 1.00 85.12 96 LEU A N 1
ATOM 778 C CA . LEU A 1 96 ? 0.145 -14.271 5.917 1.00 85.12 96 LEU A CA 1
ATOM 779 C C . LEU A 1 96 ? -0.259 -13.674 7.277 1.00 85.12 96 LEU A C 1
ATOM 781 O O . LEU A 1 96 ? -1.361 -13.141 7.428 1.00 85.12 96 LEU A O 1
ATOM 785 N N . LYS A 1 97 ? 0.635 -13.730 8.272 1.00 88.25 97 LYS A N 1
ATOM 786 C CA . LYS A 1 97 ? 0.420 -13.117 9.594 1.00 88.25 97 LYS A CA 1
ATOM 787 C C . LYS A 1 97 ? 0.233 -11.602 9.482 1.00 88.25 97 LYS A C 1
ATOM 789 O O . LYS A 1 97 ? -0.662 -11.041 10.112 1.00 88.25 97 LYS A O 1
ATOM 794 N N . THR A 1 98 ? 1.046 -10.959 8.653 1.00 88.88 98 THR A N 1
ATOM 795 C CA . THR A 1 98 ? 0.999 -9.522 8.386 1.00 88.88 98 THR A CA 1
ATOM 796 C C . THR A 1 98 ? -0.243 -9.151 7.582 1.00 88.88 98 THR A C 1
ATOM 798 O O . THR A 1 98 ? -0.889 -8.162 7.912 1.00 88.88 98 THR A O 1
ATOM 801 N N . CYS A 1 99 ? -0.657 -9.967 6.607 1.00 88.75 99 CYS A N 1
ATOM 802 C CA . CYS A 1 99 ? -1.920 -9.770 5.889 1.00 88.75 99 CYS A CA 1
ATOM 803 C C . CYS A 1 99 ? -3.116 -9.776 6.850 1.00 88.75 99 CYS A C 1
ATOM 805 O O . CYS A 1 99 ? -3.949 -8.873 6.811 1.00 88.75 99 CYS A O 1
ATOM 807 N N . ARG A 1 100 ? -3.171 -10.747 7.774 1.00 89.50 100 ARG A N 1
ATOM 808 C CA . ARG A 1 100 ? -4.219 -10.800 8.808 1.00 89.50 100 ARG A CA 1
ATOM 809 C C . ARG A 1 100 ? -4.176 -9.586 9.735 1.00 89.50 100 ARG A C 1
ATOM 811 O O . ARG A 1 100 ? -5.227 -9.045 10.065 1.00 89.50 100 ARG A O 1
ATOM 818 N N . ALA A 1 101 ? -2.982 -9.141 10.129 1.00 90.75 101 ALA A N 1
ATOM 819 C CA . ALA A 1 101 ? -2.816 -7.941 10.946 1.00 90.75 101 ALA A CA 1
ATOM 820 C C . ALA A 1 101 ? -3.300 -6.677 10.215 1.00 90.75 101 ALA A C 1
ATOM 822 O O . ALA A 1 101 ? -4.021 -5.879 10.805 1.00 90.75 101 ALA A O 1
ATOM 823 N N . LEU A 1 102 ? -2.977 -6.527 8.926 1.00 90.19 102 LEU A N 1
ATOM 824 C CA . LEU A 1 102 ? -3.437 -5.418 8.084 1.00 90.19 102 LEU A CA 1
ATOM 825 C C . LEU A 1 102 ? -4.963 -5.377 8.000 1.00 90.19 102 LEU A C 1
ATOM 827 O O . LEU A 1 102 ? -5.554 -4.337 8.274 1.00 90.19 102 LEU A O 1
ATOM 831 N N . VAL A 1 103 ? -5.601 -6.508 7.694 1.00 91.50 103 VAL A N 1
ATOM 832 C CA . VAL A 1 103 ? -7.068 -6.621 7.636 1.00 91.50 103 VAL A CA 1
ATOM 833 C C . VAL A 1 103 ? -7.696 -6.291 8.991 1.00 91.50 103 VAL A C 1
ATOM 835 O O . VAL A 1 103 ? -8.641 -5.510 9.062 1.00 91.50 103 VAL A O 1
ATOM 838 N N . ALA A 1 104 ? -7.142 -6.816 10.088 1.00 90.81 104 ALA A N 1
ATOM 839 C CA . ALA A 1 104 ? -7.623 -6.512 11.432 1.00 90.81 104 ALA A CA 1
ATOM 840 C C . ALA A 1 104 ? -7.480 -5.021 11.782 1.00 90.81 104 ALA A C 1
ATOM 842 O O . ALA A 1 104 ? -8.389 -4.443 12.373 1.00 90.81 104 ALA A O 1
ATOM 843 N N . CYS A 1 105 ? -6.368 -4.383 11.407 1.00 90.62 105 CYS A N 1
ATOM 844 C CA . CYS A 1 105 ? -6.160 -2.949 11.596 1.00 90.62 105 CYS A CA 1
ATOM 845 C C . CYS A 1 105 ? -7.137 -2.116 10.763 1.00 90.62 105 CYS A C 1
ATOM 847 O O . CYS A 1 105 ? -7.749 -1.201 11.304 1.00 90.62 105 CYS A O 1
ATOM 849 N N . LEU A 1 106 ? -7.331 -2.444 9.484 1.00 89.50 106 LEU A N 1
ATOM 850 C CA . LEU A 1 106 ? -8.307 -1.767 8.625 1.00 89.50 106 LEU A CA 1
ATOM 851 C C . LEU A 1 106 ? -9.721 -1.889 9.201 1.00 89.50 106 LEU A C 1
ATOM 853 O O . LEU A 1 106 ? -10.433 -0.892 9.288 1.00 89.50 106 LEU A O 1
ATOM 857 N N . ASN A 1 107 ? -10.091 -3.081 9.676 1.00 90.25 107 ASN A N 1
ATOM 858 C CA . ASN A 1 107 ? -11.398 -3.306 10.284 1.00 90.25 107 ASN A CA 1
ATOM 859 C C . ASN A 1 107 ? -11.581 -2.543 11.602 1.00 90.25 107 ASN A C 1
ATOM 861 O O . ASN A 1 107 ? -12.645 -1.983 11.851 1.00 90.25 107 ASN A O 1
ATOM 865 N N . LYS A 1 108 ? -10.528 -2.436 12.423 1.00 89.00 108 LYS A N 1
ATOM 866 C CA . LYS A 1 108 ? -10.535 -1.587 13.628 1.00 89.00 108 LYS A CA 1
ATOM 867 C C . LYS A 1 108 ? -10.692 -0.101 13.310 1.00 89.00 108 LYS A C 1
ATOM 869 O O . LYS A 1 108 ? -11.255 0.627 14.119 1.00 89.00 108 LYS A O 1
ATOM 874 N N . LEU A 1 109 ? -10.190 0.345 12.161 1.00 85.75 109 LEU A N 1
ATOM 875 C CA . LEU A 1 109 ? -10.283 1.733 11.704 1.00 85.75 109 LEU A CA 1
ATOM 876 C C . LEU A 1 109 ? -11.617 2.049 11.007 1.00 85.75 109 LEU A C 1
ATOM 878 O O . LEU A 1 109 ? -11.831 3.193 10.620 1.00 85.75 109 LEU A O 1
ATOM 882 N N . GLY A 1 110 ? -12.517 1.068 10.877 1.00 85.19 110 GLY A N 1
ATOM 883 C CA . GLY A 1 110 ? -13.871 1.262 10.354 1.00 85.19 110 GLY A CA 1
ATOM 884 C C . GLY A 1 110 ? -14.118 0.680 8.963 1.00 85.19 110 GLY A C 1
ATOM 885 O O . GLY A 1 110 ? -15.228 0.816 8.450 1.00 85.19 110 GLY A O 1
ATOM 886 N N . ALA A 1 111 ? -13.141 0.005 8.349 1.00 85.31 111 ALA A N 1
ATOM 887 C CA . ALA A 1 111 ? -13.413 -0.783 7.149 1.00 85.31 111 ALA A CA 1
ATOM 888 C C . ALA A 1 111 ? -14.173 -2.076 7.510 1.00 85.31 111 ALA A C 1
ATOM 890 O O . ALA A 1 111 ? -14.105 -2.571 8.631 1.00 85.31 111 ALA A O 1
ATOM 891 N N . LYS A 1 112 ? -14.910 -2.647 6.557 1.00 86.88 112 LYS A N 1
ATOM 892 C CA . LYS A 1 112 ? -15.418 -4.025 6.637 1.00 86.88 112 LYS A CA 1
ATOM 893 C C . LYS A 1 112 ? -14.844 -4.792 5.458 1.00 86.88 112 LYS A C 1
ATOM 895 O O . LYS A 1 112 ? -15.471 -4.860 4.408 1.00 86.88 112 LYS A O 1
ATOM 900 N N . VAL A 1 113 ? -13.621 -5.286 5.622 1.00 87.19 113 VAL A N 1
ATOM 901 C CA . VAL A 1 113 ? -12.854 -5.969 4.575 1.00 87.19 113 VAL A CA 1
ATOM 902 C C . VAL A 1 113 ? -12.379 -7.336 5.039 1.00 87.19 113 VAL A C 1
ATOM 904 O O . VAL A 1 113 ? -12.046 -7.540 6.211 1.00 87.19 113 VAL A O 1
ATOM 907 N N . SER A 1 114 ? -12.342 -8.276 4.104 1.00 88.06 114 SER A N 1
ATOM 908 C CA . SER A 1 114 ? -11.747 -9.598 4.266 1.00 88.06 114 SER A CA 1
ATOM 909 C C . SER A 1 114 ? -10.329 -9.650 3.681 1.00 88.06 114 SER A C 1
ATOM 911 O O . SER A 1 114 ? -9.836 -8.688 3.088 1.00 88.06 114 SER A O 1
ATOM 913 N N . LEU A 1 115 ? -9.642 -10.779 3.878 1.00 85.88 115 LEU A N 1
ATOM 914 C CA . LEU A 1 115 ? -8.305 -10.997 3.320 1.00 85.88 115 LEU A CA 1
ATOM 915 C C . LEU A 1 115 ? -8.323 -10.951 1.786 1.00 85.88 115 LEU A C 1
ATOM 917 O O . LEU A 1 115 ? -7.461 -10.298 1.205 1.00 85.88 115 LEU A O 1
ATOM 921 N N . ASP A 1 116 ? -9.328 -11.571 1.169 1.00 83.81 116 ASP A N 1
ATOM 922 C CA . ASP A 1 116 ? -9.468 -11.665 -0.287 1.00 83.81 116 ASP A CA 1
ATOM 923 C C . ASP A 1 116 ? -9.846 -10.316 -0.919 1.00 83.81 116 ASP A C 1
ATOM 925 O O . ASP A 1 116 ? -9.489 -10.035 -2.059 1.00 83.81 116 ASP A O 1
ATOM 929 N N . ASP A 1 117 ? -10.498 -9.429 -0.162 1.00 83.62 117 ASP A N 1
ATOM 930 C CA . ASP A 1 117 ? -10.799 -8.072 -0.626 1.00 83.62 117 ASP A CA 1
ATOM 931 C C . ASP A 1 117 ? -9.524 -7.226 -0.756 1.00 83.62 117 ASP A C 1
ATOM 933 O O . ASP A 1 117 ? -9.335 -6.485 -1.726 1.00 83.62 117 ASP A O 1
ATOM 937 N N . VAL A 1 118 ? -8.630 -7.326 0.236 1.00 83.62 118 VAL A N 1
ATOM 938 C CA . VAL A 1 118 ? -7.378 -6.552 0.299 1.00 83.62 118 VAL A CA 1
ATOM 939 C C . VAL A 1 118 ? -6.293 -7.176 -0.583 1.00 83.62 118 VAL A C 1
ATOM 941 O O . VAL A 1 118 ? -5.548 -6.454 -1.254 1.00 83.62 118 VAL A O 1
ATOM 944 N N . PHE A 1 119 ? -6.222 -8.506 -0.595 1.00 83.44 119 PHE A N 1
ATOM 945 C CA . PHE A 1 119 ? -5.255 -9.322 -1.319 1.00 83.44 119 PHE A CA 1
ATOM 946 C C . PHE A 1 119 ? -6.003 -10.381 -2.146 1.00 83.44 119 PHE A C 1
ATOM 948 O O . PHE A 1 119 ? -6.052 -11.542 -1.739 1.00 83.44 119 PHE A O 1
ATOM 955 N N . PRO A 1 120 ? -6.601 -10.003 -3.292 1.00 77.56 120 PRO A N 1
ATOM 956 C CA . PRO A 1 120 ? -7.349 -10.949 -4.117 1.00 77.56 120 PRO A CA 1
ATOM 957 C C . PRO A 1 120 ? -6.448 -12.100 -4.580 1.00 77.56 120 PRO A C 1
ATOM 959 O O . PRO A 1 120 ? -5.254 -11.883 -4.759 1.00 77.56 120 PRO A O 1
ATOM 962 N N . PRO A 1 121 ? -6.950 -13.324 -4.791 1.00 69.94 121 PRO A N 1
ATOM 963 C CA . PRO A 1 121 ? -6.155 -14.385 -5.402 1.00 69.94 121 PRO A CA 1
ATOM 964 C C . PRO A 1 121 ? -5.799 -14.020 -6.853 1.00 69.94 121 PRO A C 1
ATOM 966 O O . PRO A 1 121 ? -6.578 -13.372 -7.554 1.00 69.94 121 PRO A O 1
ATOM 969 N N . GLU A 1 122 ? -4.616 -14.423 -7.326 1.00 65.75 122 GLU A N 1
ATOM 970 C CA . GLU A 1 122 ? -4.262 -14.274 -8.740 1.00 65.75 122 GLU A CA 1
ATOM 971 C C . GLU A 1 122 ? -5.271 -15.031 -9.605 1.00 65.75 122 GLU A C 1
ATOM 973 O O . GLU A 1 122 ? -5.437 -16.249 -9.485 1.00 65.75 122 GLU A O 1
ATOM 978 N N . HIS A 1 123 ? -5.947 -14.306 -10.498 1.00 54.00 123 HIS A N 1
ATOM 979 C CA . HIS A 1 123 ? -6.780 -14.931 -11.507 1.00 54.00 123 HIS A CA 1
ATOM 980 C C . HIS A 1 123 ? -5.842 -15.676 -12.458 1.00 54.00 123 HIS A C 1
ATOM 982 O O . HIS A 1 123 ? -5.224 -15.070 -13.337 1.00 54.00 123 HIS A O 1
ATOM 988 N N . LYS A 1 124 ? -5.719 -16.998 -12.291 1.00 44.19 124 LYS A N 1
ATOM 989 C CA . LYS A 1 124 ? -5.205 -17.842 -13.368 1.00 44.19 124 LYS A CA 1
ATOM 990 C C . LYS A 1 124 ? -6.130 -17.588 -14.554 1.00 44.19 124 LYS A C 1
ATOM 992 O O . LYS A 1 124 ? -7.327 -17.863 -14.478 1.00 44.19 124 LYS A O 1
ATOM 997 N N . ALA A 1 125 ? -5.611 -16.942 -15.594 1.00 38.47 125 ALA A N 1
ATOM 998 C CA . ALA A 1 125 ? -6.259 -16.978 -16.892 1.00 38.47 125 ALA A CA 1
ATOM 999 C C . ALA A 1 125 ? -6.292 -18.462 -17.274 1.00 38.47 125 ALA A C 1
ATOM 1001 O O . ALA A 1 125 ? -5.229 -19.060 -17.443 1.00 38.47 125 ALA A O 1
ATOM 1002 N N . ALA A 1 126 ? -7.487 -19.049 -17.213 1.00 34.84 126 ALA A N 1
ATOM 1003 C CA . ALA A 1 126 ? -7.748 -20.403 -17.677 1.00 34.84 126 ALA A CA 1
ATOM 1004 C C . ALA A 1 126 ? -7.562 -20.479 -19.195 1.00 34.84 126 ALA A C 1
ATOM 1006 O O . ALA A 1 126 ? -7.815 -19.446 -19.863 1.00 34.84 126 ALA A O 1
#